Protein AF-A0A2K5F2E8-F1 (afdb_monomer)

Radius of gyration: 39.04 Å; Cα contacts (8 Å, |Δi|>4): 33; chains: 1; bounding box: 73×55×106 Å

Structure (mmCIF, N/CA/C/O backbone):
data_AF-A0A2K5F2E8-F1
#
_entry.id   AF-A0A2K5F2E8-F1
#
loop_
_atom_site.group_PDB
_atom_site.id
_atom_site.type_symbol
_atom_site.label_atom_id
_atom_site.label_alt_id
_atom_site.label_comp_id
_atom_site.label_asym_id
_atom_site.label_entity_id
_atom_site.label_seq_id
_atom_site.pdbx_PDB_ins_code
_atom_site.Cartn_x
_atom_site.Cartn_y
_atom_site.Cartn_z
_atom_site.occupancy
_atom_site.B_iso_or_equiv
_atom_site.auth_seq_id
_atom_site.auth_comp_id
_atom_site.auth_asym_id
_atom_site.auth_atom_id
_atom_site.pdbx_PDB_model_num
ATOM 1 N N . ASP A 1 1 ? 4.434 -3.536 -37.941 1.00 43.66 1 ASP A N 1
ATOM 2 C CA . ASP A 1 1 ? 5.582 -2.620 -37.789 1.00 43.66 1 ASP A CA 1
ATOM 3 C C . ASP A 1 1 ? 5.854 -2.236 -36.347 1.00 43.66 1 ASP A C 1
ATOM 5 O O . ASP A 1 1 ? 5.192 -1.373 -35.786 1.00 43.66 1 ASP A O 1
ATOM 9 N N . SER A 1 2 ? 6.853 -2.864 -35.734 1.00 52.56 2 SER A N 1
ATOM 10 C CA . SER A 1 2 ? 7.550 -2.292 -34.581 1.00 52.56 2 SER A CA 1
ATOM 11 C C . SER A 1 2 ? 8.874 -1.714 -35.070 1.00 52.56 2 SER A C 1
ATOM 13 O O . SER A 1 2 ? 9.937 -2.270 -34.809 1.00 52.56 2 SER A O 1
ATOM 15 N N . TRP A 1 3 ? 8.825 -0.624 -35.827 1.00 54.97 3 TRP A N 1
ATOM 16 C CA . TRP A 1 3 ? 10.032 0.117 -36.181 1.00 54.97 3 TRP A CA 1
ATOM 17 C C . TRP A 1 3 ? 10.105 1.330 -35.257 1.00 54.97 3 TRP A C 1
ATOM 19 O O . TRP A 1 3 ? 9.104 2.016 -35.091 1.00 54.97 3 TRP A O 1
ATOM 29 N N . THR A 1 4 ? 11.273 1.595 -34.669 1.00 67.75 4 THR A N 1
ATOM 30 C CA . THR A 1 4 ? 11.651 2.769 -33.841 1.00 67.75 4 THR A CA 1
ATOM 31 C C . THR A 1 4 ? 11.761 2.577 -32.321 1.00 67.75 4 THR A C 1
ATOM 33 O O . THR A 1 4 ? 11.796 3.558 -31.584 1.00 67.75 4 THR A O 1
ATOM 36 N N . ARG A 1 5 ? 11.963 1.352 -31.814 1.00 70.19 5 ARG A N 1
ATOM 37 C CA . ARG A 1 5 ? 12.589 1.177 -30.482 1.00 70.19 5 ARG A CA 1
ATOM 38 C C . ARG A 1 5 ? 14.111 1.095 -30.623 1.00 70.19 5 ARG A C 1
ATOM 40 O O . ARG A 1 5 ? 14.603 0.425 -31.524 1.00 70.19 5 ARG A O 1
ATOM 47 N N . ARG A 1 6 ? 14.849 1.796 -29.757 1.00 82.88 6 ARG A N 1
ATOM 48 C CA . ARG A 1 6 ? 16.317 1.937 -29.808 1.00 82.88 6 ARG A CA 1
ATOM 49 C C . ARG A 1 6 ? 16.956 1.178 -28.640 1.00 82.88 6 ARG A C 1
ATOM 51 O O . ARG A 1 6 ? 16.460 1.276 -27.518 1.00 82.88 6 ARG A O 1
ATOM 58 N N . CYS A 1 7 ? 18.027 0.428 -28.890 1.00 87.56 7 CYS A N 1
ATOM 59 C CA . CYS A 1 7 ? 18.675 -0.427 -27.889 1.00 87.56 7 CYS A CA 1
ATOM 60 C C . CYS A 1 7 ? 20.078 0.084 -27.545 1.00 87.56 7 CYS A C 1
ATOM 62 O O . CYS A 1 7 ? 20.846 0.422 -28.440 1.00 87.56 7 CYS A O 1
ATOM 64 N N . TYR A 1 8 ? 20.418 0.091 -26.256 1.00 89.12 8 TYR A N 1
ATOM 65 C CA . TYR A 1 8 ? 21.715 0.529 -25.742 1.00 89.12 8 TYR A CA 1
ATOM 66 C C . TYR A 1 8 ? 22.318 -0.547 -24.836 1.00 89.12 8 TYR A C 1
ATOM 68 O O . TYR A 1 8 ? 21.730 -0.888 -23.809 1.00 89.12 8 TYR A O 1
ATOM 76 N N . ALA A 1 9 ? 23.486 -1.074 -25.204 1.00 91.25 9 ALA A N 1
ATOM 77 C CA . ALA A 1 9 ? 24.233 -2.044 -24.409 1.00 91.25 9 ALA A CA 1
ATOM 78 C C . ALA A 1 9 ? 25.371 -1.349 -23.651 1.00 91.25 9 ALA A C 1
ATOM 80 O O . ALA A 1 9 ? 26.190 -0.649 -24.245 1.00 91.25 9 ALA A O 1
ATOM 81 N N . ARG A 1 10 ? 25.414 -1.531 -22.329 1.00 90.12 10 ARG A N 1
ATOM 82 C CA . ARG A 1 10 ? 26.456 -0.986 -21.450 1.00 90.12 10 ARG A CA 1
ATOM 83 C C . ARG A 1 10 ? 27.624 -1.966 -21.340 1.00 90.12 10 ARG A C 1
ATOM 85 O O . ARG A 1 10 ? 27.430 -3.171 -21.458 1.00 90.12 10 ARG A O 1
ATOM 92 N N . THR A 1 11 ? 28.824 -1.456 -21.073 1.00 91.06 11 THR A N 1
ATOM 93 C CA . THR A 1 11 ? 30.081 -2.232 -20.978 1.00 91.06 11 THR A CA 1
ATOM 94 C C . THR A 1 11 ? 30.029 -3.358 -19.953 1.00 91.06 11 THR A C 1
ATOM 96 O O . THR A 1 11 ? 30.613 -4.413 -20.148 1.00 91.06 11 THR A O 1
ATOM 99 N N . GLU A 1 12 ? 29.259 -3.165 -18.891 1.00 90.50 12 GLU A N 1
ATOM 100 C CA . GLU A 1 12 ? 28.966 -4.182 -17.878 1.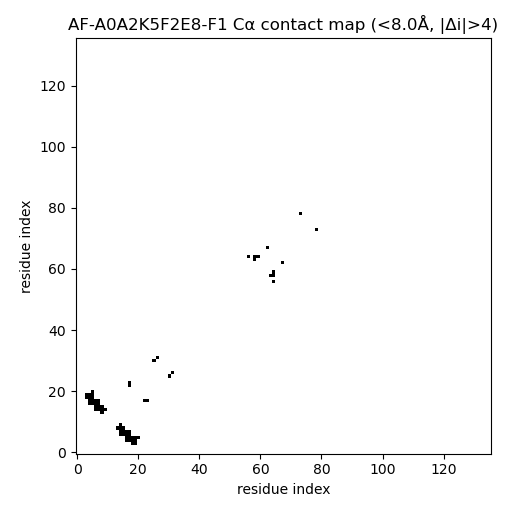00 90.50 12 GLU A CA 1
ATOM 101 C C . GLU A 1 12 ? 27.880 -5.198 -18.302 1.00 90.50 12 GLU A C 1
ATOM 103 O O . GLU A 1 12 ? 27.289 -5.873 -17.464 1.00 90.50 12 GLU A O 1
ATOM 108 N N . GLY A 1 13 ? 27.590 -5.301 -19.603 1.00 85.06 13 GLY A N 1
ATOM 109 C CA . GLY A 1 13 ? 26.749 -6.334 -20.219 1.00 85.06 13 GLY A CA 1
ATOM 110 C C . GLY A 1 13 ? 25.235 -6.101 -20.145 1.00 85.06 13 GLY A C 1
ATOM 111 O O . GLY A 1 13 ? 24.464 -6.883 -20.695 1.00 85.06 13 GLY A O 1
ATOM 112 N N . LYS A 1 14 ? 24.768 -5.032 -19.488 1.00 92.81 14 LYS A N 1
ATOM 113 C CA . LYS A 1 14 ? 23.330 -4.724 -19.353 1.00 92.81 14 LYS A CA 1
ATOM 114 C C . LYS A 1 14 ? 22.798 -3.986 -20.581 1.00 92.81 14 LYS A C 1
ATOM 116 O O . LYS A 1 14 ? 23.379 -2.981 -20.987 1.00 92.81 14 LYS A O 1
ATOM 121 N N . VAL A 1 15 ? 21.657 -4.426 -21.116 1.00 88.88 15 VAL A N 1
ATOM 122 C CA . VAL A 1 15 ? 21.016 -3.821 -22.298 1.00 88.88 15 VAL A CA 1
ATOM 123 C C . VAL A 1 15 ? 19.706 -3.131 -21.919 1.00 88.88 15 VAL A C 1
ATOM 125 O O . VAL A 1 15 ? 18.849 -3.714 -21.258 1.00 88.88 15 VAL A O 1
ATOM 128 N N . PHE A 1 16 ? 19.542 -1.888 -22.364 1.00 90.31 16 PHE A N 1
ATOM 129 C CA . PHE A 1 16 ? 18.373 -1.046 -22.131 1.00 90.31 16 PHE A CA 1
ATOM 130 C C . PHE A 1 16 ? 17.646 -0.767 -23.445 1.00 90.31 16 PHE A C 1
ATOM 132 O O . PHE A 1 16 ? 18.270 -0.630 -24.497 1.00 90.31 16 PHE A O 1
ATOM 139 N N . GLN A 1 17 ? 16.321 -0.667 -23.378 1.00 91.38 17 GLN A N 1
ATOM 140 C CA . GLN A 1 17 ? 15.466 -0.394 -24.530 1.00 91.38 17 GLN A CA 1
ATOM 141 C C . GLN A 1 17 ? 14.715 0.912 -24.305 1.00 91.38 17 GLN A C 1
ATOM 143 O O . GLN A 1 17 ? 14.033 1.084 -23.292 1.00 91.38 17 GLN A O 1
ATOM 148 N N . PHE A 1 18 ? 14.828 1.824 -25.263 1.00 91.06 18 PHE A N 1
ATOM 149 C CA . PHE A 1 18 ? 14.213 3.141 -25.210 1.00 91.06 18 PHE A CA 1
ATOM 150 C C . PHE A 1 18 ? 13.153 3.292 -26.292 1.00 91.06 18 PHE A C 1
ATOM 152 O O . PHE A 1 18 ? 13.321 2.859 -27.434 1.00 91.06 18 PHE A O 1
ATOM 159 N N . LEU A 1 19 ? 12.049 3.938 -25.913 1.00 90.44 19 LEU A N 1
ATOM 160 C CA . LEU A 1 19 ? 10.943 4.217 -26.823 1.00 90.44 19 LEU A CA 1
ATOM 161 C C . LEU A 1 19 ? 11.268 5.373 -27.781 1.00 90.44 19 LEU A C 1
ATOM 163 O O . LEU A 1 19 ? 10.827 5.365 -28.918 1.00 90.44 19 LEU A O 1
ATOM 167 N N . ASN A 1 20 ? 12.010 6.385 -27.322 1.00 88.69 20 ASN A N 1
ATOM 168 C CA . ASN A 1 20 ? 12.355 7.569 -28.109 1.00 88.69 20 ASN A CA 1
ATOM 169 C C . ASN A 1 20 ? 13.723 8.147 -27.690 1.00 88.69 20 ASN A C 1
ATOM 171 O O . ASN A 1 20 ? 14.266 7.797 -26.640 1.00 88.69 20 ASN A O 1
ATOM 175 N N . ALA A 1 21 ? 14.257 9.078 -28.492 1.00 89.06 21 ALA A N 1
ATOM 176 C CA . ALA A 1 21 ? 15.553 9.722 -28.238 1.00 89.06 21 ALA A CA 1
ATOM 177 C C . ALA A 1 21 ? 15.592 10.529 -26.926 1.00 89.06 21 ALA A C 1
ATOM 179 O O . ALA A 1 21 ? 16.634 10.647 -26.285 1.00 89.06 21 ALA A O 1
ATOM 180 N N . LYS A 1 22 ? 14.446 11.074 -26.498 1.00 90.69 22 LYS A N 1
ATOM 181 C CA . LYS A 1 22 ? 14.337 11.861 -25.263 1.00 90.69 22 LYS A CA 1
ATOM 182 C C . LYS A 1 22 ? 14.568 10.996 -24.021 1.00 90.69 22 LYS A C 1
ATOM 184 O O . LYS A 1 22 ? 15.253 11.431 -23.097 1.00 90.69 22 LYS A O 1
ATOM 189 N N . CYS A 1 23 ? 14.026 9.779 -24.001 1.00 90.38 23 CYS A N 1
ATOM 190 C CA . CYS A 1 23 ? 14.244 8.813 -22.925 1.00 90.38 23 CYS A CA 1
ATOM 191 C C . CYS A 1 23 ? 15.708 8.359 -22.858 1.00 90.38 23 CYS A C 1
ATOM 193 O O . CYS A 1 23 ? 16.261 8.272 -21.764 1.00 90.38 23 CYS A O 1
ATOM 195 N N . GLU A 1 24 ? 16.336 8.125 -24.011 1.00 90.38 24 GLU A N 1
ATOM 196 C CA . GLU A 1 24 ? 17.750 7.745 -24.092 1.00 90.38 24 GLU A CA 1
ATOM 197 C C . GLU A 1 24 ? 18.669 8.864 -23.579 1.00 90.38 24 GLU A C 1
ATOM 199 O O . GLU A 1 24 ? 19.508 8.633 -22.711 1.00 90.38 24 GLU A O 1
ATOM 204 N N . SER A 1 25 ? 18.455 10.103 -24.032 1.00 91.62 25 SER A N 1
ATOM 205 C CA . SER A 1 25 ? 19.225 11.263 -23.569 1.00 91.62 25 SER A CA 1
ATOM 206 C C . SER A 1 25 ? 19.101 11.469 -22.054 1.00 91.62 25 SER A C 1
ATOM 208 O O . SER A 1 25 ? 20.109 11.626 -21.365 1.00 91.62 25 SER A O 1
ATOM 210 N N . ALA A 1 26 ? 17.887 11.382 -21.497 1.00 93.06 26 ALA A N 1
ATOM 211 C CA . ALA A 1 26 ? 17.682 11.510 -20.054 1.00 93.06 26 ALA A CA 1
ATOM 212 C C . ALA A 1 26 ? 18.400 10.410 -19.245 1.00 93.06 26 ALA A C 1
ATOM 214 O O . ALA A 1 26 ? 18.912 10.692 -18.157 1.00 93.06 26 ALA A O 1
ATOM 215 N N . PHE A 1 27 ? 18.458 9.183 -19.777 1.00 92.50 27 PHE A N 1
ATOM 216 C CA . PHE A 1 27 ? 19.171 8.061 -19.166 1.00 92.50 27 PHE A CA 1
ATOM 217 C C . PHE A 1 27 ? 20.692 8.255 -19.190 1.00 92.50 27 PHE A C 1
ATOM 219 O O . PHE A 1 27 ? 21.346 8.054 -18.167 1.00 92.50 27 PHE A O 1
ATOM 226 N N . LEU A 1 28 ? 21.259 8.703 -20.315 1.00 92.00 28 LEU A N 1
ATOM 227 C CA . LEU A 1 28 ? 22.700 8.963 -20.441 1.00 92.00 28 LEU A CA 1
ATOM 228 C C . LEU A 1 28 ? 23.156 10.140 -19.567 1.00 92.00 28 LEU A C 1
ATOM 230 O O . LEU A 1 28 ? 24.229 10.083 -18.967 1.00 92.00 28 LEU A O 1
ATOM 234 N N . SER A 1 29 ? 22.306 11.157 -19.392 1.00 94.44 29 SER A N 1
ATOM 235 C CA . SER A 1 29 ? 22.509 12.223 -18.400 1.00 94.44 29 SER A CA 1
ATOM 236 C C . SER A 1 29 ? 22.258 11.776 -16.950 1.00 94.44 29 SER A C 1
ATOM 238 O O . SER A 1 29 ? 22.298 12.608 -16.045 1.00 94.44 29 SER A O 1
ATOM 240 N N . LYS A 1 30 ? 21.991 10.482 -16.712 1.00 90.94 30 LYS A N 1
ATOM 241 C CA . LYS A 1 30 ? 21.824 9.845 -15.393 1.00 90.94 30 LYS A CA 1
ATOM 242 C C . LYS A 1 30 ? 20.698 10.447 -14.541 1.00 90.94 30 LYS A C 1
ATOM 244 O O . LYS A 1 30 ? 20.747 10.395 -13.312 1.00 90.94 30 LYS A O 1
ATOM 249 N N . ARG A 1 31 ? 19.649 10.998 -15.166 1.00 93.00 31 ARG A N 1
ATOM 250 C CA . ARG A 1 31 ? 18.462 11.472 -14.433 1.00 93.00 31 ARG A CA 1
ATOM 251 C C . ARG A 1 31 ? 17.616 10.292 -13.946 1.00 93.00 31 ARG A C 1
ATOM 253 O O . ARG A 1 31 ? 17.430 9.312 -14.661 1.00 93.00 31 ARG A O 1
ATOM 260 N N . ASN A 1 32 ? 17.066 10.400 -12.736 1.00 87.38 32 ASN A N 1
ATOM 261 C CA . ASN A 1 32 ? 16.317 9.319 -12.090 1.00 87.38 32 ASN A CA 1
ATOM 262 C C . ASN A 1 32 ? 14.820 9.330 -12.483 1.00 87.38 32 ASN A C 1
ATOM 264 O O . ASN A 1 32 ? 14.137 10.317 -12.199 1.00 87.38 32 ASN A O 1
ATOM 268 N N . PRO A 1 33 ? 14.265 8.250 -13.070 1.00 84.31 33 PRO A N 1
ATOM 269 C CA . PRO A 1 33 ? 12.869 8.193 -13.521 1.00 84.31 33 PRO A CA 1
ATOM 270 C C . PRO A 1 33 ? 11.852 7.889 -12.397 1.00 84.31 33 PRO A C 1
ATOM 27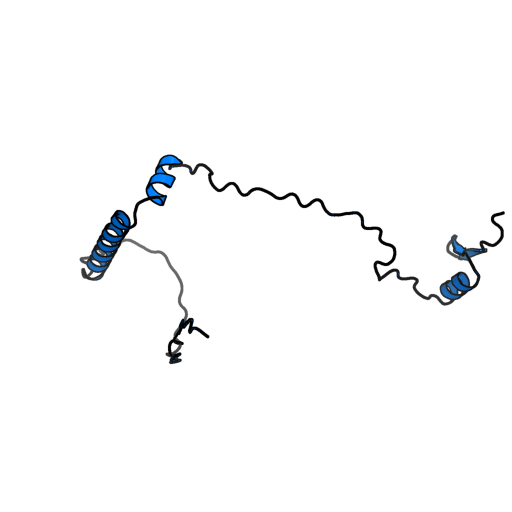2 O O . PRO A 1 33 ? 10.881 7.163 -12.604 1.00 84.31 33 PRO A O 1
ATOM 275 N N . GLN A 1 34 ? 12.057 8.391 -11.179 1.00 78.56 34 GLN A N 1
ATOM 276 C CA . GLN A 1 34 ? 11.286 7.964 -10.007 1.00 78.56 34 GLN A CA 1
ATOM 277 C C . GLN A 1 34 ? 9.766 8.197 -10.133 1.00 78.56 34 GLN A C 1
ATOM 279 O O . GLN A 1 34 ? 9.274 9.325 -10.184 1.00 78.56 34 GLN A O 1
ATOM 284 N N . ARG A 1 35 ? 9.002 7.101 -10.043 1.00 73.62 35 ARG A N 1
ATOM 285 C CA . ARG A 1 35 ? 7.536 7.085 -9.905 1.00 73.62 35 ARG A CA 1
ATOM 286 C C . ARG A 1 35 ? 7.131 7.298 -8.440 1.00 73.62 35 ARG A C 1
ATOM 288 O O . ARG A 1 35 ? 6.569 6.409 -7.813 1.00 73.62 35 ARG A O 1
ATOM 295 N N . LYS A 1 36 ? 7.467 8.456 -7.861 1.00 76.81 36 LYS A N 1
ATOM 296 C CA . LYS A 1 36 ? 7.164 8.742 -6.440 1.00 76.81 36 LYS A CA 1
ATOM 297 C C . LYS A 1 36 ? 5.680 8.941 -6.158 1.00 76.81 36 LYS A C 1
ATOM 299 O O . LYS A 1 36 ? 5.212 8.703 -5.050 1.00 76.81 36 LYS A O 1
ATOM 304 N N . HIS A 1 37 ? 4.944 9.412 -7.152 1.00 77.62 37 HIS A N 1
ATOM 305 C CA . HIS A 1 37 ? 3.555 9.804 -6.989 1.00 77.62 37 HIS A CA 1
ATOM 306 C C . HIS A 1 37 ? 2.664 8.736 -7.617 1.00 77.62 37 HIS A C 1
ATOM 308 O O . HIS A 1 37 ? 2.919 8.303 -8.741 1.00 77.62 37 HIS A O 1
ATOM 314 N N . LYS A 1 38 ? 1.635 8.315 -6.874 1.00 73.19 38 LYS A N 1
ATOM 315 C CA . LYS A 1 38 ? 0.706 7.203 -7.156 1.00 73.19 38 LYS A CA 1
ATOM 316 C C . LYS A 1 38 ? -0.243 7.494 -8.334 1.00 73.19 38 LYS A C 1
ATOM 318 O O . LYS A 1 38 ? -1.450 7.324 -8.236 1.00 73.19 38 LYS A O 1
ATOM 323 N N . LYS A 1 39 ? 0.296 7.985 -9.450 1.00 77.38 39 LYS A N 1
ATOM 324 C CA . LYS A 1 39 ? -0.444 8.271 -10.681 1.00 77.38 39 LYS A CA 1
ATOM 325 C C . LYS A 1 39 ? -0.536 6.997 -11.527 1.00 77.38 39 LYS A C 1
ATOM 327 O O . LYS A 1 39 ? 0.473 6.321 -11.734 1.00 77.38 39 LYS A O 1
ATOM 332 N N . GLY A 1 40 ? -1.742 6.678 -11.998 1.00 71.06 40 GLY A N 1
ATOM 333 C CA . GLY A 1 40 ? -2.028 5.463 -12.774 1.00 71.06 40 GLY A CA 1
ATOM 334 C C . GLY A 1 40 ? -2.199 4.192 -11.937 1.00 71.06 40 GLY A C 1
ATOM 335 O O . GLY A 1 40 ? -2.130 3.096 -12.479 1.00 71.06 40 GLY A O 1
ATOM 336 N N . GLN A 1 41 ? -2.388 4.318 -10.624 1.00 70.31 41 GLN A N 1
ATOM 337 C CA . GLN A 1 41 ? -2.849 3.208 -9.799 1.00 70.31 41 GLN A CA 1
ATOM 338 C C . GLN A 1 41 ? -4.359 3.042 -10.016 1.00 70.31 41 GLN A C 1
ATOM 340 O O . GLN A 1 41 ? -5.139 3.848 -9.514 1.00 70.31 41 GLN A O 1
ATOM 345 N N . SER A 1 42 ? -4.782 1.992 -10.721 1.00 63.72 42 SER A N 1
ATOM 346 C CA . SER A 1 42 ? -6.060 1.350 -10.408 1.00 63.72 42 SER A CA 1
ATOM 347 C C . SER A 1 42 ? -5.808 0.462 -9.192 1.00 63.72 42 SER A C 1
ATOM 349 O O . SER A 1 42 ? -5.715 -0.760 -9.298 1.00 63.72 42 SER A O 1
ATOM 351 N N . GLU A 1 43 ? -5.588 1.083 -8.034 1.00 65.50 43 GLU A N 1
ATOM 352 C CA . GLU A 1 43 ? -5.524 0.357 -6.768 1.00 65.50 43 GLU A CA 1
ATOM 353 C C . GLU A 1 43 ? -6.962 -0.032 -6.408 1.00 65.50 43 GLU A C 1
ATOM 355 O O . GLU A 1 43 ? -7.552 0.459 -5.450 1.00 65.50 43 GLU A O 1
ATOM 360 N N . GLU A 1 44 ? -7.558 -0.932 -7.191 1.00 63.28 44 GLU A N 1
ATOM 361 C CA . GLU A 1 44 ? -8.736 -1.673 -6.761 1.00 63.28 44 GLU A CA 1
ATOM 362 C C . GLU A 1 44 ? -8.278 -2.792 -5.822 1.00 63.28 44 GLU A C 1
ATOM 364 O O . GLU A 1 44 ? -8.497 -3.980 -6.014 1.00 63.28 44 GLU A O 1
ATOM 369 N N . VAL A 1 45 ? -7.575 -2.393 -4.768 1.00 65.31 45 VAL A N 1
ATOM 370 C CA . VAL A 1 45 ? -7.429 -3.210 -3.576 1.00 65.31 45 VAL A CA 1
ATOM 371 C C . VAL A 1 45 ? -8.074 -2.412 -2.468 1.00 65.31 45 VAL A C 1
ATOM 373 O O . VAL A 1 45 ? -7.431 -1.880 -1.562 1.00 65.31 45 VAL A O 1
ATOM 376 N N . GLN A 1 46 ? -9.403 -2.344 -2.532 1.00 68.25 46 GLN A N 1
ATOM 377 C CA . GLN A 1 46 ? -10.162 -2.176 -1.310 1.00 68.25 46 GLN A CA 1
ATOM 378 C C . GLN A 1 46 ? -9.795 -3.364 -0.423 1.00 68.25 46 GLN A C 1
ATOM 380 O O . GLN A 1 46 ? -10.256 -4.487 -0.632 1.00 68.25 46 GLN A O 1
ATOM 385 N N . LYS A 1 47 ? -8.916 -3.136 0.560 1.00 73.19 47 LYS A N 1
ATOM 386 C CA . LYS A 1 47 ? -8.721 -4.102 1.638 1.00 73.19 47 LYS A CA 1
ATOM 387 C C . LYS A 1 47 ? -10.098 -4.369 2.221 1.00 73.19 47 LYS A 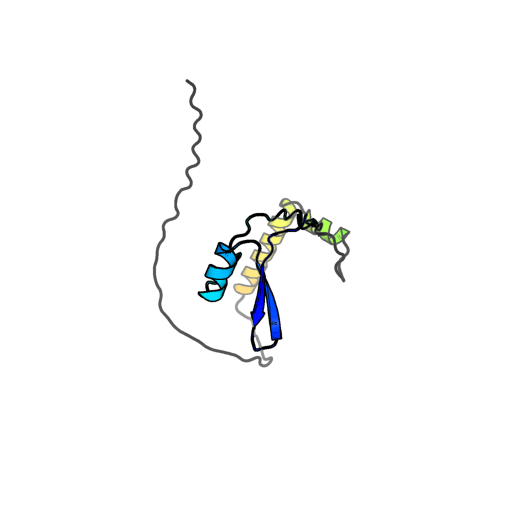C 1
ATOM 389 O O . LYS A 1 47 ? -10.690 -3.477 2.834 1.00 73.19 47 LYS A O 1
ATOM 394 N N . LYS A 1 48 ? -10.604 -5.586 2.005 1.00 75.69 48 LYS A N 1
ATOM 395 C CA . LYS A 1 48 ? -11.864 -6.033 2.586 1.00 75.69 48 LYS A CA 1
ATOM 396 C C . LYS A 1 48 ? -11.738 -5.869 4.093 1.00 75.69 48 LYS A C 1
ATOM 398 O O . LYS A 1 48 ? -10.973 -6.571 4.750 1.00 75.69 48 LYS A O 1
ATOM 403 N N . ARG A 1 49 ? -12.437 -4.874 4.636 1.00 79.00 49 ARG A N 1
ATOM 404 C CA . ARG A 1 49 ? -12.515 -4.673 6.077 1.00 79.00 49 ARG A CA 1
ATOM 405 C C . ARG A 1 49 ? -13.375 -5.793 6.632 1.00 79.00 49 ARG A C 1
ATOM 407 O O . ARG A 1 49 ? -14.598 -5.737 6.535 1.00 79.00 49 ARG A O 1
ATOM 414 N N . THR A 1 50 ? -12.752 -6.795 7.233 1.00 76.88 50 THR A N 1
ATOM 415 C CA . THR A 1 50 ? -13.488 -7.726 8.082 1.00 76.88 50 THR A CA 1
ATOM 416 C C . THR A 1 50 ? -13.969 -6.948 9.302 1.00 76.88 50 THR A C 1
ATOM 418 O O . THR A 1 50 ? -13.169 -6.529 10.138 1.00 76.88 50 THR A O 1
ATOM 421 N N . ARG A 1 51 ? -15.278 -6.707 9.403 1.00 80.38 51 ARG A N 1
ATOM 422 C CA . ARG A 1 51 ? -15.880 -6.192 10.636 1.00 80.38 51 ARG A CA 1
ATOM 423 C C . ARG A 1 51 ? -15.975 -7.361 11.613 1.00 80.38 51 ARG A C 1
ATOM 425 O O . ARG A 1 51 ? -16.852 -8.207 11.481 1.00 80.38 51 ARG A O 1
ATOM 432 N N . GLY A 1 52 ? -15.041 -7.442 12.556 1.00 80.62 52 GLY A N 1
ATOM 433 C CA . GLY A 1 52 ? -15.131 -8.400 13.655 1.00 80.62 52 GLY A CA 1
ATOM 434 C C . GLY A 1 52 ? -16.237 -7.989 14.627 1.00 80.62 52 GLY A C 1
ATOM 435 O O . GLY A 1 52 ? -16.241 -6.857 15.107 1.00 80.62 52 GLY A O 1
ATOM 436 N N . ALA A 1 53 ? -17.173 -8.889 14.925 1.00 82.06 53 ALA A N 1
ATOM 437 C CA . ALA A 1 53 ? -18.148 -8.679 15.992 1.00 82.06 53 ALA A CA 1
ATOM 438 C C . ALA A 1 53 ? -17.490 -8.945 17.355 1.00 82.06 53 ALA A C 1
ATOM 440 O O . ALA A 1 53 ? -16.928 -10.019 17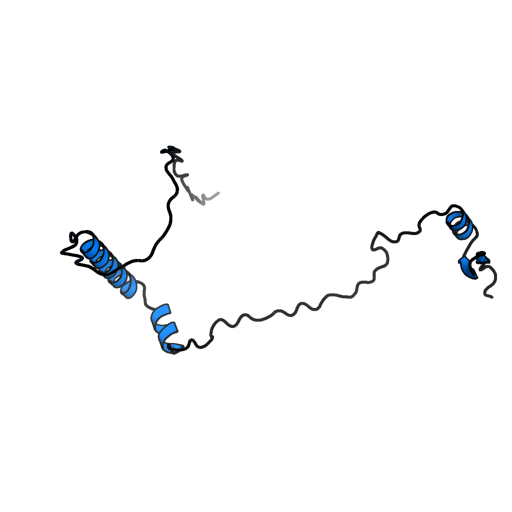.580 1.00 82.06 53 ALA A O 1
ATOM 441 N N . VAL A 1 54 ? -17.575 -7.983 18.276 1.00 81.31 54 VAL A N 1
ATOM 442 C CA . VAL A 1 54 ? -17.077 -8.159 19.645 1.00 81.31 54 VAL A CA 1
ATOM 443 C C . VAL A 1 54 ? -18.129 -8.913 20.458 1.00 81.31 54 VAL A C 1
ATOM 445 O O . VAL A 1 54 ? -19.236 -8.422 20.671 1.00 81.31 54 VAL A O 1
ATOM 448 N N . LYS A 1 55 ? -17.796 -10.128 20.905 1.00 81.50 55 LYS A N 1
ATOM 449 C CA . LYS A 1 55 ? -18.666 -10.947 21.762 1.00 81.50 55 LYS A CA 1
ATOM 450 C C . LYS A 1 55 ? -18.377 -10.632 23.230 1.00 81.50 55 LYS A C 1
ATOM 452 O O . LYS A 1 55 ? -17.337 -11.024 23.754 1.00 81.50 55 LYS A O 1
ATOM 457 N N . PHE A 1 56 ? -19.303 -9.942 23.892 1.00 76.12 56 PHE A N 1
ATOM 458 C CA . PHE A 1 56 ? -19.159 -9.526 25.297 1.00 76.12 56 PHE A CA 1
ATOM 459 C C . PHE A 1 56 ? -19.594 -10.595 26.313 1.00 76.12 56 PHE A C 1
ATOM 461 O O . PHE A 1 56 ? -19.218 -10.528 27.479 1.00 76.12 56 PHE A O 1
ATOM 468 N N . GLN A 1 57 ? -20.369 -11.594 25.888 1.00 75.25 57 GLN A N 1
ATOM 469 C CA . GLN A 1 57 ? -20.868 -12.671 26.749 1.00 75.25 57 GLN A CA 1
ATOM 470 C C . GLN A 1 57 ? -19.955 -13.893 26.628 1.00 75.25 57 GLN A C 1
ATOM 472 O O . GLN A 1 57 ? -20.227 -14.828 25.880 1.00 75.25 57 GLN A O 1
ATOM 477 N N . ARG A 1 58 ? -18.824 -13.856 27.336 1.00 78.38 58 ARG A N 1
ATOM 478 C CA . ARG A 1 58 ? -17.939 -15.016 27.521 1.00 78.38 58 ARG A CA 1
ATOM 479 C C . ARG A 1 58 ? -18.180 -15.582 28.919 1.00 78.38 58 ARG A C 1
ATOM 481 O O . ARG A 1 58 ? -18.375 -14.814 29.858 1.00 78.38 58 ARG A O 1
ATOM 488 N N . ALA A 1 59 ? -18.186 -16.907 29.054 1.00 77.06 59 ALA A N 1
ATOM 489 C CA . ALA A 1 59 ? -18.285 -17.545 30.363 1.00 77.06 59 ALA A CA 1
ATOM 490 C C . ALA A 1 59 ? -17.040 -17.216 31.203 1.00 77.06 59 ALA A C 1
ATOM 492 O O . ALA A 1 59 ? -15.922 -17.228 30.685 1.00 77.06 59 ALA A O 1
ATOM 493 N N . ILE A 1 60 ? -17.245 -16.915 32.485 1.00 80.75 60 ILE A N 1
ATOM 494 C CA . ILE A 1 60 ? -16.172 -16.653 33.448 1.00 80.75 60 ILE A CA 1
ATOM 495 C C . ILE A 1 60 ? -16.097 -17.863 34.378 1.00 80.75 60 ILE A C 1
ATOM 497 O O . ILE A 1 60 ? -17.111 -18.303 34.921 1.00 80.75 60 ILE A O 1
ATOM 501 N N . THR A 1 61 ? -14.905 -18.426 34.560 1.00 81.38 61 THR A N 1
ATOM 502 C CA . THR A 1 61 ? -14.691 -19.534 35.499 1.00 81.38 61 THR A CA 1
ATOM 503 C C . THR A 1 61 ? -15.052 -19.081 36.915 1.00 81.38 61 THR A C 1
ATOM 505 O O . THR A 1 61 ? -14.501 -18.098 37.403 1.00 81.38 61 THR A O 1
ATOM 508 N N . GLY A 1 62 ? -15.994 -19.774 37.563 1.00 79.06 62 GLY A N 1
ATOM 509 C CA . GLY A 1 62 ? -16.464 -19.454 38.919 1.00 79.06 62 GLY A CA 1
ATOM 510 C C . GLY A 1 62 ? -17.745 -18.611 39.004 1.00 79.06 62 GLY A C 1
ATOM 511 O O . GLY A 1 62 ? -18.258 -18.418 40.103 1.00 79.06 62 GLY A O 1
ATOM 512 N N . ALA A 1 63 ? -18.315 -18.144 37.885 1.00 80.56 63 ALA A N 1
ATOM 513 C CA . ALA A 1 63 ? -19.616 -17.469 37.879 1.00 80.56 63 ALA A CA 1
ATOM 514 C C . ALA A 1 63 ? -20.411 -17.764 36.597 1.00 80.56 63 ALA A C 1
ATOM 516 O O . ALA A 1 63 ? -19.939 -17.540 35.484 1.00 80.56 63 ALA A O 1
ATOM 517 N N . SER A 1 64 ? -21.653 -18.234 36.749 1.00 84.56 64 SER A N 1
ATOM 518 C CA . SER A 1 64 ? -22.552 -18.470 35.615 1.00 84.56 64 SER A CA 1
ATOM 519 C C . SER A 1 64 ? -23.028 -17.152 34.980 1.00 84.56 64 SER A C 1
ATOM 521 O O . SER A 1 64 ? -23.133 -16.118 35.647 1.00 84.56 64 SER A O 1
ATOM 523 N N . LEU A 1 65 ? -23.366 -17.189 33.685 1.00 82.62 65 LEU A N 1
ATOM 524 C CA . LEU A 1 65 ? -23.859 -16.021 32.937 1.00 82.62 65 LEU A CA 1
ATOM 525 C C . LEU A 1 65 ? -25.119 -15.407 33.575 1.00 82.62 65 LEU A C 1
ATOM 527 O O . LEU A 1 65 ? -25.244 -14.184 33.648 1.00 82.62 65 LEU A O 1
ATOM 531 N N . ALA A 1 66 ? -26.016 -16.254 34.089 1.00 84.06 66 ALA A N 1
ATOM 532 C CA . ALA A 1 66 ? -27.242 -15.831 34.762 1.00 84.06 66 ALA A CA 1
ATOM 533 C C . ALA A 1 66 ? -26.952 -15.014 36.033 1.00 84.06 66 ALA A C 1
ATOM 535 O O . ALA A 1 66 ? -27.525 -13.940 36.224 1.00 84.06 66 ALA A O 1
ATOM 536 N N . ASN A 1 67 ? -25.996 -15.457 36.857 1.00 85.62 67 ASN A N 1
ATOM 537 C CA . ASN A 1 67 ? -25.623 -14.756 38.088 1.00 85.62 67 ASN A CA 1
ATOM 538 C C . ASN A 1 67 ? -25.005 -13.377 37.796 1.00 85.62 67 ASN A C 1
ATOM 540 O O . ASN A 1 67 ? -25.241 -12.419 38.535 1.00 85.62 67 ASN A O 1
ATOM 544 N N . ILE A 1 68 ? -24.242 -13.257 36.704 1.00 85.00 68 ILE A N 1
ATOM 545 C CA . ILE A 1 68 ? -23.643 -11.988 36.263 1.00 85.00 68 ILE A CA 1
ATOM 546 C C . ILE A 1 68 ? -24.729 -11.007 35.798 1.00 85.00 68 ILE A C 1
ATOM 548 O O . ILE A 1 68 ? -24.713 -9.841 36.197 1.00 85.00 68 ILE A O 1
ATOM 552 N N . MET A 1 69 ? -25.696 -11.465 34.996 1.00 86.38 69 MET A N 1
ATOM 553 C CA . MET A 1 69 ? -26.805 -10.621 34.533 1.00 86.38 69 MET A CA 1
ATOM 554 C C . MET A 1 69 ? -27.702 -10.165 35.687 1.00 86.38 69 MET A C 1
ATOM 556 O O . MET A 1 69 ? -28.070 -8.993 35.739 1.00 86.38 69 MET A O 1
ATOM 560 N N . ALA A 1 70 ? -27.992 -11.048 36.645 1.00 87.06 70 ALA A N 1
ATOM 561 C CA . ALA A 1 70 ? -28.797 -10.713 37.815 1.00 87.06 70 ALA A CA 1
ATOM 562 C C . ALA A 1 70 ? -28.157 -9.593 38.651 1.00 87.06 70 ALA A C 1
ATOM 564 O O . ALA A 1 70 ? -28.823 -8.612 38.967 1.00 87.06 70 ALA A O 1
ATOM 565 N N . LYS A 1 71 ? -26.849 -9.679 38.941 1.00 86.69 71 LYS A N 1
ATOM 566 C CA . LYS A 1 71 ? -26.112 -8.626 39.668 1.00 86.69 71 LYS A CA 1
ATOM 567 C C . LYS A 1 71 ? -26.027 -7.317 38.866 1.00 86.69 71 LYS A C 1
ATOM 569 O O . LYS A 1 71 ? -26.234 -6.227 39.409 1.00 86.69 71 LYS A O 1
ATOM 574 N N . ARG A 1 72 ? -25.787 -7.407 37.551 1.00 87.38 72 ARG A N 1
ATOM 575 C CA . ARG A 1 72 ? -25.714 -6.240 36.652 1.00 87.38 72 ARG A CA 1
ATOM 576 C C . ARG A 1 72 ? -27.054 -5.522 36.482 1.00 87.38 72 ARG A C 1
ATOM 578 O O . ARG A 1 72 ? -27.054 -4.314 36.260 1.00 87.38 72 ARG A O 1
ATOM 585 N N . ASN A 1 73 ? -28.176 -6.214 36.630 1.00 88.31 73 ASN A N 1
ATOM 586 C CA . ASN A 1 73 ? -29.508 -5.638 36.433 1.00 88.31 73 ASN A CA 1
ATOM 587 C C . ASN A 1 73 ? -30.245 -5.333 37.749 1.00 88.31 73 ASN A C 1
ATOM 589 O O . ASN A 1 73 ? -31.446 -5.078 37.731 1.00 88.31 73 ASN A O 1
ATOM 593 N N . GLN A 1 74 ? -29.550 -5.325 38.891 1.00 89.75 74 GLN 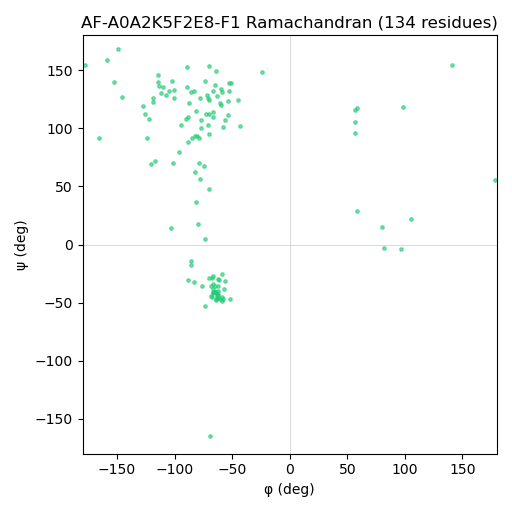A N 1
ATOM 594 C CA . GLN A 1 74 ? -30.146 -4.879 40.152 1.00 89.75 74 GLN A CA 1
ATOM 595 C C . GLN A 1 74 ? -30.619 -3.426 40.048 1.00 89.75 74 GLN A C 1
ATOM 597 O O . GLN A 1 74 ? -29.905 -2.551 39.555 1.00 89.75 74 GLN A O 1
ATOM 602 N N . LYS A 1 75 ? -31.835 -3.165 40.522 1.00 90.75 75 LYS A N 1
ATOM 603 C CA . LYS A 1 75 ? -32.399 -1.815 40.539 1.00 90.75 75 LYS A CA 1
ATOM 604 C C . LYS A 1 75 ? -31.578 -0.905 41.466 1.00 90.75 75 LYS A C 1
ATOM 606 O O . LYS A 1 75 ? -31.042 -1.384 42.469 1.00 90.75 75 LYS A O 1
ATOM 611 N N . PRO A 1 76 ? -31.495 0.406 41.176 1.00 83.75 76 PRO A N 1
ATOM 612 C CA . PRO A 1 76 ? -30.763 1.359 42.015 1.00 83.75 76 PRO A CA 1
ATOM 613 C C . PRO A 1 76 ? -31.282 1.406 43.460 1.00 83.75 76 PRO A C 1
ATOM 615 O O . PRO A 1 76 ? -30.516 1.707 44.367 1.00 83.75 76 PRO A O 1
ATOM 618 N N . GLU A 1 77 ? -32.543 1.045 43.681 1.00 86.44 77 GLU A N 1
ATOM 619 C CA . GLU A 1 77 ? -33.156 0.911 45.008 1.00 86.44 77 GLU A CA 1
ATOM 620 C C . GLU A 1 77 ? -32.486 -0.154 45.881 1.00 86.44 77 GLU A C 1
ATOM 622 O O . GLU A 1 77 ? -32.438 0.000 47.092 1.00 86.44 77 GLU A O 1
ATOM 627 N N . VAL A 1 78 ? -31.935 -1.213 45.282 1.00 87.81 78 VAL A N 1
ATOM 628 C CA . VAL A 1 78 ? -31.209 -2.266 46.010 1.00 87.81 78 VAL A CA 1
ATOM 629 C C . VAL A 1 78 ? -29.725 -1.913 46.147 1.00 87.81 78 VAL A C 1
ATOM 631 O O . VAL A 1 78 ? -29.097 -2.262 47.142 1.00 87.81 78 VAL A O 1
ATOM 634 N N . ARG A 1 79 ? -29.162 -1.181 45.176 1.00 88.69 79 ARG A N 1
ATOM 635 C CA . ARG A 1 79 ? -27.738 -0.804 45.160 1.00 88.69 79 ARG A CA 1
ATOM 636 C C . ARG A 1 79 ? -27.385 0.271 46.173 1.00 88.69 79 ARG A C 1
ATOM 638 O O . ARG A 1 79 ? -26.495 0.061 46.986 1.00 88.69 79 ARG A O 1
ATOM 645 N N . LYS A 1 80 ? -28.106 1.393 46.152 1.00 89.88 80 LYS A N 1
ATOM 646 C CA . LYS A 1 80 ? -27.855 2.541 47.033 1.00 89.88 80 LYS A CA 1
ATOM 647 C C . LYS A 1 80 ? -27.783 2.166 48.521 1.00 89.88 80 LYS A C 1
ATOM 649 O O . LYS A 1 80 ? -26.812 2.554 49.161 1.00 89.88 80 LYS A O 1
ATOM 654 N N . PRO A 1 81 ? -28.712 1.372 49.091 1.00 89.50 81 PRO A N 1
ATOM 655 C CA . PRO A 1 81 ? -28.618 1.002 50.500 1.00 89.50 81 PRO A CA 1
ATOM 656 C C . PRO A 1 81 ? -27.437 0.070 50.794 1.00 89.50 81 PRO A C 1
ATOM 658 O O . PRO A 1 81 ? -26.812 0.213 51.839 1.00 89.50 81 PRO A O 1
ATOM 661 N N . GLN A 1 82 ? -27.09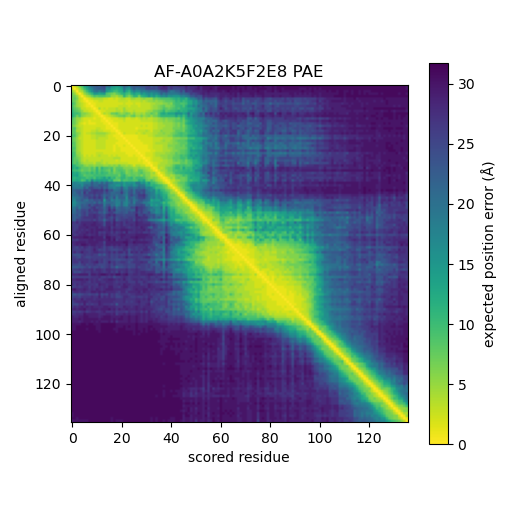1 -0.854 49.891 1.00 87.38 82 GLN A N 1
ATOM 662 C CA . GLN A 1 82 ? -25.914 -1.716 50.059 1.00 87.38 82 GLN A CA 1
ATOM 663 C C . GLN A 1 82 ? -24.611 -0.909 49.988 1.00 87.38 82 GLN A C 1
ATOM 665 O O . GLN A 1 82 ? -23.711 -1.122 50.798 1.00 87.38 82 GLN A O 1
ATOM 670 N N . GLU A 1 83 ? -24.526 0.047 49.060 1.00 89.38 83 GLU A N 1
ATOM 671 C CA . GLU A 1 83 ? -23.405 0.984 48.938 1.00 89.38 83 GLU A CA 1
ATOM 672 C C . GLU A 1 83 ? -23.278 1.856 50.191 1.00 89.38 83 GLU A C 1
ATOM 674 O O . GLU A 1 83 ? -22.195 1.975 50.757 1.00 89.38 83 GLU A O 1
ATOM 679 N N . GLU A 1 84 ? -24.383 2.413 50.686 1.00 88.12 84 GLU A N 1
ATOM 680 C CA . GLU A 1 84 ? -24.387 3.211 51.910 1.00 88.12 84 GLU A CA 1
ATOM 681 C C . GLU A 1 84 ? -24.006 2.394 53.145 1.00 88.12 84 GLU A C 1
ATOM 683 O O . GLU A 1 84 ? -23.247 2.879 53.983 1.00 88.12 84 GLU A O 1
ATOM 688 N N . GLN A 1 85 ? -24.494 1.159 53.269 1.00 88.88 85 GLN A N 1
ATOM 689 C CA . GLN A 1 85 ? -24.110 0.255 54.354 1.00 88.88 85 GLN A CA 1
ATOM 690 C C . GLN A 1 85 ? -22.622 -0.092 54.288 1.00 88.88 85 GLN A C 1
ATOM 692 O O . GLN A 1 85 ? -21.947 -0.038 55.314 1.00 88.88 85 GLN A O 1
ATOM 697 N N . ALA A 1 86 ? -22.090 -0.369 53.096 1.00 90.12 86 ALA A N 1
ATOM 698 C CA . ALA A 1 86 ? -20.667 -0.619 52.903 1.00 90.12 86 ALA A CA 1
ATOM 699 C C . ALA A 1 86 ? -19.823 0.616 53.253 1.00 90.12 86 ALA A C 1
ATOM 701 O O . ALA A 1 86 ? -18.847 0.497 53.985 1.00 90.12 86 ALA A O 1
ATOM 702 N N . ILE A 1 87 ? -20.228 1.814 52.817 1.00 90.25 87 ILE A N 1
ATOM 703 C CA . ILE A 1 87 ? -19.541 3.073 53.145 1.00 90.25 87 ILE A CA 1
ATOM 704 C C . ILE A 1 87 ? -19.574 3.339 54.653 1.00 90.25 87 ILE A C 1
ATOM 706 O O . ILE A 1 87 ? -18.568 3.764 55.220 1.00 90.25 87 ILE A O 1
ATOM 710 N N . ARG A 1 88 ? -20.713 3.109 55.314 1.00 89.81 88 ARG A N 1
ATOM 711 C CA . ARG A 1 88 ? -20.846 3.260 56.771 1.00 89.81 88 ARG A CA 1
ATOM 712 C C . ARG A 1 88 ? -19.955 2.265 57.503 1.00 89.81 88 ARG A C 1
ATOM 714 O O . ARG A 1 88 ? -19.200 2.693 58.368 1.00 89.81 88 ARG A O 1
ATOM 721 N N . ALA A 1 89 ? -19.968 0.996 57.102 1.00 88.38 89 ALA A N 1
ATOM 722 C CA . ALA A 1 89 ? -19.088 -0.023 57.658 1.00 88.38 89 ALA A CA 1
ATOM 723 C C . ALA A 1 89 ? -17.614 0.354 57.456 1.00 88.38 89 ALA A C 1
ATOM 725 O O . ALA A 1 89 ? -16.861 0.375 58.421 1.00 88.38 89 ALA A O 1
ATOM 726 N N . SER A 1 90 ? -17.191 0.744 56.248 1.00 86.06 90 SER A N 1
ATOM 727 C CA . SER A 1 90 ? -15.814 1.182 55.983 1.00 86.06 90 SER A CA 1
ATOM 728 C C . SER A 1 90 ? -15.413 2.370 56.854 1.00 86.06 90 SER A C 1
ATOM 730 O O . SER A 1 90 ? -14.359 2.334 57.483 1.00 86.06 90 SER A O 1
ATOM 732 N N . LYS A 1 91 ? -16.266 3.395 56.962 1.00 88.75 91 LYS A N 1
ATOM 733 C CA . LYS A 1 91 ? -16.026 4.546 57.844 1.00 88.75 91 LYS A CA 1
ATOM 734 C C . LYS A 1 91 ? -15.948 4.129 59.309 1.00 88.75 91 LYS A C 1
ATOM 736 O O . LYS A 1 91 ? -15.088 4.619 60.024 1.00 88.75 91 LYS A O 1
ATOM 741 N N . GLU A 1 92 ? -16.788 3.206 59.759 1.00 81.62 92 GLU A N 1
ATOM 742 C CA . GLU A 1 92 ? -16.741 2.670 61.118 1.00 81.62 92 GLU A CA 1
ATOM 743 C C . GLU A 1 92 ? -15.465 1.852 61.368 1.00 81.62 92 GLU A C 1
ATOM 745 O O . GLU A 1 92 ? -14.861 1.978 62.425 1.00 81.62 92 GLU A O 1
ATOM 750 N N . HIS A 1 93 ? -14.996 1.074 60.391 1.00 74.88 93 HIS A N 1
ATOM 751 C CA . HIS A 1 93 ? -13.713 0.371 60.459 1.00 74.88 93 HIS A CA 1
ATOM 752 C C . HIS A 1 93 ? -12.510 1.322 60.447 1.00 74.88 93 HIS A C 1
ATOM 754 O O . HIS A 1 93 ? -11.498 0.989 61.045 1.00 74.88 93 HIS A O 1
ATOM 760 N N . THR A 1 94 ? -12.623 2.497 59.818 1.00 72.75 94 THR A N 1
ATOM 761 C CA . THR A 1 94 ? -11.547 3.510 59.812 1.00 72.75 94 THR A CA 1
ATOM 762 C C . THR A 1 94 ? -11.569 4.386 61.072 1.00 72.75 94 THR A C 1
ATOM 764 O O . THR A 1 94 ? -10.528 4.830 61.537 1.00 72.75 94 THR A O 1
ATOM 767 N N . ASN A 1 95 ? -12.759 4.641 61.629 1.00 66.81 95 ASN A N 1
ATOM 768 C CA . ASN A 1 95 ? -12.956 5.433 62.849 1.00 66.81 95 ASN A CA 1
ATOM 769 C C . ASN A 1 95 ? -12.820 4.607 64.134 1.00 66.81 95 ASN A C 1
ATOM 771 O O . ASN A 1 95 ? -12.714 5.178 65.218 1.00 66.81 95 ASN A O 1
ATOM 775 N N . LYS A 1 96 ? -12.840 3.274 64.042 1.00 60.22 96 LYS A N 1
ATOM 776 C CA . LYS A 1 96 ? -12.386 2.404 65.124 1.00 60.22 96 LYS A CA 1
ATOM 777 C C . LYS A 1 96 ? -10.864 2.566 65.209 1.00 60.22 96 LYS A C 1
ATOM 779 O O . LYS A 1 96 ? -10.189 2.152 64.273 1.00 60.22 96 LYS A O 1
ATOM 784 N N . PRO A 1 97 ? -10.311 3.160 66.284 1.00 57.94 97 PRO A N 1
ATOM 785 C CA . PRO A 1 97 ? -8.868 3.155 66.474 1.00 57.94 97 PRO A CA 1
ATOM 786 C C . PRO A 1 97 ? -8.415 1.696 66.536 1.00 57.94 97 PRO A C 1
ATOM 788 O O . PRO A 1 97 ? -9.042 0.903 67.247 1.00 57.94 97 PRO A O 1
ATOM 791 N N . ASP A 1 98 ? -7.378 1.353 65.770 1.00 54.91 98 ASP A N 1
ATOM 792 C CA . ASP A 1 98 ? -6.791 0.016 65.702 1.00 54.91 98 ASP A CA 1
ATOM 793 C C . ASP A 1 98 ? -6.657 -0.580 67.108 1.00 54.91 98 ASP A C 1
ATOM 795 O O . ASP A 1 98 ? -5.756 -0.243 67.879 1.00 54.91 98 ASP A O 1
ATOM 799 N N . ARG A 1 99 ? -7.566 -1.489 67.473 1.00 58.94 99 ARG A N 1
ATOM 800 C CA . ARG A 1 99 ? -7.362 -2.336 68.643 1.00 58.94 99 ARG A CA 1
ATOM 801 C C . ARG A 1 99 ? -6.401 -3.437 68.218 1.00 58.94 99 ARG A C 1
ATOM 803 O O . ARG A 1 99 ? -6.827 -4.469 67.719 1.00 58.94 99 ARG A O 1
ATOM 810 N N . ASN A 1 100 ? -5.117 -3.159 68.441 1.00 47.44 100 ASN A N 1
ATOM 811 C CA . ASN A 1 100 ? -3.979 -4.075 68.425 1.00 47.44 100 ASN A CA 1
ATOM 812 C C . ASN A 1 100 ? -3.759 -4.876 67.133 1.00 47.44 100 ASN A C 1
ATOM 814 O O . ASN A 1 100 ? -4.218 -6.007 66.988 1.00 47.44 100 ASN A O 1
ATOM 818 N N . ILE A 1 101 ? -2.877 -4.355 66.278 1.00 44.22 101 ILE A N 1
ATOM 819 C CA . ILE A 1 101 ? -2.031 -5.199 65.430 1.00 44.22 101 ILE A CA 1
ATOM 820 C C . ILE A 1 101 ? -0.838 -5.640 66.281 1.00 44.22 101 ILE A C 1
ATOM 822 O O . ILE A 1 101 ? 0.169 -4.942 66.388 1.00 44.22 101 ILE A O 1
ATOM 826 N N . SER A 1 102 ? -0.952 -6.811 66.902 1.00 44.47 102 SER A N 1
ATOM 827 C CA . SER A 1 102 ? 0.208 -7.571 67.358 1.00 44.47 102 SER A CA 1
ATOM 828 C C . SER A 1 102 ? 0.689 -8.482 66.222 1.00 44.47 102 SER A C 1
ATOM 830 O O . SER A 1 102 ? 0.028 -9.462 65.897 1.00 44.47 102 SER A O 1
ATOM 832 N N . ASN A 1 103 ? 1.857 -8.127 65.676 1.00 38.56 103 ASN A N 1
ATOM 833 C CA . ASN A 1 103 ? 2.896 -8.951 65.039 1.00 38.56 103 ASN A CA 1
ATOM 834 C C . ASN A 1 103 ? 2.535 -9.862 63.845 1.00 38.56 103 ASN A C 1
ATOM 836 O O . ASN A 1 103 ? 1.891 -10.894 63.998 1.00 38.56 103 ASN A O 1
ATOM 840 N N . GLY A 1 104 ? 3.120 -9.556 62.672 1.00 30.02 104 GLY A N 1
ATOM 841 C CA . GLY A 1 104 ? 3.111 -10.457 61.509 1.00 30.02 104 GLY A CA 1
ATOM 842 C C . GLY A 1 104 ? 3.793 -9.964 60.218 1.00 30.02 104 GLY A C 1
ATOM 843 O O . GLY A 1 104 ? 3.156 -9.946 59.180 1.00 30.02 104 GLY A O 1
ATOM 844 N N . ILE A 1 105 ? 5.074 -9.576 60.289 1.00 34.31 105 ILE A N 1
ATOM 845 C CA . ILE A 1 105 ? 6.143 -9.820 59.283 1.00 34.31 105 ILE A CA 1
ATOM 846 C C . ILE A 1 105 ? 5.961 -9.336 57.809 1.00 34.31 105 ILE A C 1
ATOM 848 O O . ILE A 1 105 ? 5.347 -9.984 56.975 1.00 34.31 105 ILE A O 1
ATOM 852 N N . VAL A 1 106 ? 6.703 -8.254 57.505 1.00 36.50 106 VAL A N 1
ATOM 853 C CA . VAL A 1 106 ? 7.612 -7.990 56.351 1.00 36.50 106 VAL A CA 1
ATOM 854 C C . VAL A 1 106 ? 7.094 -8.057 54.897 1.00 36.50 106 VAL A C 1
ATOM 856 O O . VAL A 1 106 ? 6.882 -9.121 54.330 1.00 36.50 106 VAL A O 1
ATOM 859 N N . GLY A 1 107 ? 7.171 -6.902 54.215 1.00 31.95 107 GLY A N 1
ATOM 860 C CA . GLY A 1 107 ? 7.243 -6.784 52.750 1.00 31.95 107 GLY A CA 1
ATOM 861 C C . GLY A 1 107 ? 7.661 -5.377 52.286 1.00 31.95 107 GLY A C 1
ATOM 862 O O . GLY A 1 107 ? 6.822 -4.500 52.137 1.00 31.95 107 GLY A O 1
ATOM 863 N N . LYS A 1 108 ? 8.974 -5.167 52.104 1.00 31.34 108 LYS A N 1
ATOM 864 C CA . LYS A 1 108 ? 9.693 -3.939 51.672 1.00 31.34 108 LYS A CA 1
ATOM 865 C C . LYS A 1 108 ? 9.131 -3.300 50.386 1.00 31.34 108 LYS A C 1
ATOM 867 O O . LYS A 1 108 ? 8.868 -4.006 49.421 1.00 31.34 108 LYS A O 1
ATOM 872 N N . SER A 1 109 ? 9.012 -1.972 50.292 1.00 32.84 109 SER A N 1
ATOM 873 C CA . SER A 1 109 ? 9.960 -1.001 49.667 1.00 32.84 109 SER A CA 1
ATOM 874 C C . SER A 1 109 ? 9.081 0.051 48.945 1.00 32.84 109 SER A C 1
ATOM 876 O O . SER A 1 109 ? 7.953 -0.276 48.609 1.00 32.84 109 SER A O 1
ATOM 878 N N . SER A 1 110 ? 9.405 1.312 48.666 1.00 31.06 110 SER A N 1
ATOM 879 C CA . SER A 1 110 ? 10.600 2.156 48.687 1.00 31.06 110 SER A CA 1
ATOM 880 C C . SER A 1 110 ? 10.111 3.620 48.748 1.00 31.06 110 SER A C 1
ATOM 882 O O . SER A 1 110 ? 8.967 3.908 48.406 1.00 31.06 110 SER A O 1
ATOM 884 N N . ALA A 1 111 ? 10.986 4.515 49.199 1.00 36.34 111 ALA A N 1
ATOM 885 C CA . ALA A 1 111 ? 10.780 5.942 49.446 1.00 36.34 111 ALA A CA 1
ATOM 886 C C . ALA A 1 111 ? 10.576 6.797 48.166 1.00 36.34 111 ALA A C 1
ATOM 888 O O . ALA A 1 111 ? 10.423 6.251 47.076 1.00 36.34 111 ALA A O 1
ATOM 889 N N . HIS A 1 112 ? 10.698 8.127 48.341 1.00 26.80 112 HIS A N 1
ATOM 890 C CA . HIS A 1 112 ? 10.661 9.278 47.403 1.00 26.80 112 HIS A CA 1
ATOM 891 C C . HIS A 1 112 ? 9.285 9.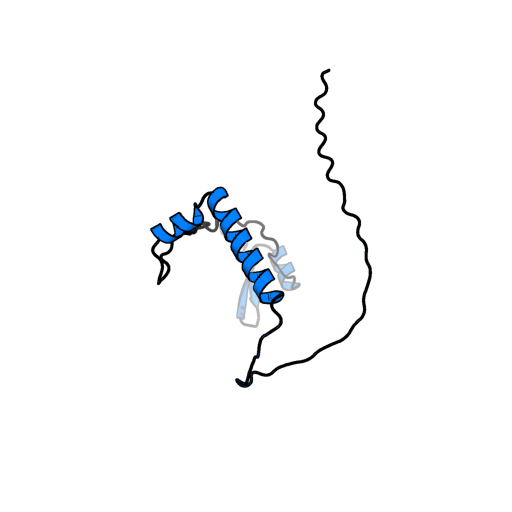975 47.358 1.00 26.80 112 HIS A C 1
ATOM 893 O O . HIS A 1 112 ? 8.301 9.366 46.977 1.00 26.80 112 HIS A O 1
ATOM 899 N N . GLY A 1 113 ? 9.093 11.249 47.711 1.00 30.91 113 GLY A N 1
ATOM 900 C CA . GLY A 1 113 ? 9.953 12.335 48.184 1.00 30.91 113 GLY A CA 1
ATOM 901 C C . GLY A 1 113 ? 9.058 13.561 48.468 1.00 30.91 113 GLY A C 1
ATOM 902 O O . GLY A 1 113 ? 7.965 13.672 47.918 1.00 30.91 113 GLY A O 1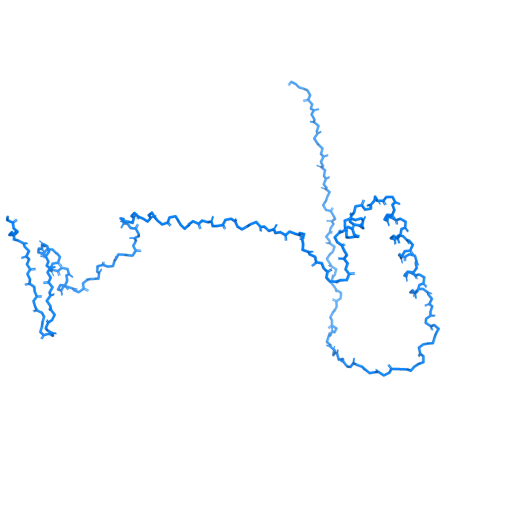
ATOM 903 N N . LYS A 1 114 ? 9.483 14.461 49.362 1.00 41.50 114 LYS A N 1
ATOM 904 C CA . LYS A 1 114 ? 8.781 15.724 49.669 1.00 41.50 114 LYS A CA 1
ATOM 905 C C . LYS A 1 114 ? 8.814 16.666 48.458 1.00 41.50 114 LYS A C 1
ATOM 907 O O . LYS A 1 114 ? 9.927 16.938 48.030 1.00 41.50 114 LYS A O 1
ATOM 912 N N . VAL A 1 115 ? 7.692 17.274 48.042 1.00 31.02 115 VAL A N 1
ATOM 913 C CA . VAL A 1 115 ? 7.654 18.695 47.618 1.00 31.02 115 VAL A CA 1
ATOM 914 C C . VAL A 1 115 ? 6.259 19.313 47.840 1.00 31.02 115 VAL A C 1
ATOM 916 O O . VAL A 1 115 ? 5.235 18.676 47.627 1.00 31.02 115 VAL A O 1
ATOM 919 N N . ALA A 1 116 ? 6.314 20.559 48.302 1.00 37.19 116 ALA A N 1
ATOM 920 C CA . ALA A 1 116 ? 5.329 21.591 48.605 1.00 37.19 116 ALA A CA 1
ATOM 921 C C . ALA A 1 116 ? 3.941 21.616 47.928 1.00 37.19 116 ALA A C 1
ATOM 923 O O . ALA A 1 116 ? 3.754 21.337 46.748 1.00 37.19 116 ALA A O 1
ATOM 924 N N . GLU A 1 117 ? 3.009 22.128 48.734 1.00 42.03 117 GLU A N 1
ATOM 925 C CA . GLU A 1 117 ? 1.729 22.754 48.404 1.00 42.03 117 GLU A CA 1
ATOM 926 C C . GLU A 1 117 ? 1.848 23.765 47.244 1.00 42.03 117 GLU A C 1
ATOM 928 O O . GLU A 1 117 ? 2.603 24.733 47.330 1.00 42.03 117 GLU A O 1
ATOM 933 N N . SER A 1 118 ? 1.059 23.587 46.178 1.00 37.25 118 SER A N 1
ATOM 934 C CA . SER A 1 118 ? 0.762 24.652 45.216 1.00 37.25 118 SER A CA 1
ATOM 935 C C . SER A 1 118 ? -0.750 24.813 45.062 1.00 37.25 118 SER A C 1
ATOM 937 O O . SER A 1 118 ? -1.479 23.946 44.579 1.00 37.25 118 SER A O 1
ATOM 939 N N . LYS A 1 119 ? -1.236 25.961 45.535 1.00 45.22 119 LYS A N 1
ATOM 940 C CA . LYS A 1 119 ? -2.604 26.430 45.346 1.00 45.22 119 LYS A CA 1
ATOM 941 C C . LYS A 1 119 ? -2.764 26.872 43.895 1.00 45.22 119 LYS A C 1
ATOM 943 O O . LYS A 1 119 ? -2.243 27.912 43.514 1.00 45.22 119 LYS A O 1
ATOM 948 N N . HIS A 1 120 ? -3.558 26.145 43.120 1.00 37.91 120 HIS A N 1
ATOM 949 C CA . HIS A 1 120 ? -4.263 26.727 41.984 1.00 37.91 120 HIS A CA 1
ATOM 950 C C . HIS A 1 120 ? -5.751 26.457 42.163 1.00 37.91 120 HIS A C 1
ATOM 952 O O . HIS A 1 120 ? -6.275 25.416 41.780 1.00 37.91 120 HIS A O 1
ATOM 958 N N . HIS A 1 121 ? -6.426 27.417 42.796 1.00 43.00 121 HIS A N 1
ATOM 959 C CA . HIS A 1 121 ? -7.865 27.573 42.653 1.00 43.00 121 HIS A CA 1
ATOM 960 C C . HIS A 1 121 ? -8.200 27.661 41.154 1.00 43.00 121 HIS A C 1
ATOM 962 O O . HIS A 1 121 ? -7.658 28.494 40.429 1.00 43.00 121 HIS A O 1
ATOM 968 N N . LEU A 1 122 ? -9.061 26.778 40.674 1.00 44.97 122 LEU A N 1
ATOM 969 C CA . LEU A 1 122 ? -9.782 26.983 39.428 1.00 44.97 122 LEU A CA 1
ATOM 970 C C . LEU A 1 122 ? -11.251 26.894 39.810 1.00 44.97 122 LEU A C 1
ATOM 972 O O . LEU A 1 122 ? -11.741 25.840 40.214 1.00 44.97 122 LEU A O 1
ATOM 976 N N . SER A 1 123 ? -11.906 28.049 39.785 1.00 47.88 123 SER A N 1
ATOM 977 C CA . SER A 1 123 ? -13.333 28.209 40.030 1.00 47.88 123 SER A CA 1
ATOM 978 C C . SER A 1 123 ? -14.128 27.268 39.113 1.00 47.88 123 SER A C 1
ATOM 980 O O . SER A 1 123 ? -13.788 27.168 37.930 1.00 47.88 123 SER A O 1
ATOM 982 N N . PRO A 1 124 ? -15.195 26.606 39.590 1.00 56.69 124 PRO A N 1
ATOM 983 C CA . PRO A 1 124 ? -16.066 25.831 38.716 1.00 56.69 124 PRO A CA 1
ATOM 984 C C . PRO A 1 124 ? -16.745 26.746 37.687 1.00 56.69 124 PRO A C 1
ATOM 986 O O . PRO A 1 124 ? -17.359 27.748 38.050 1.00 56.69 124 PRO A O 1
ATOM 989 N N . ILE A 1 125 ? -16.634 26.396 36.406 1.00 55.28 125 ILE A N 1
ATOM 990 C CA . ILE A 1 125 ? -17.350 27.050 35.305 1.00 55.28 125 ILE A CA 1
ATOM 991 C C . ILE A 1 125 ? -18.841 26.674 35.420 1.00 55.28 125 ILE A C 1
ATOM 993 O O . ILE A 1 125 ? -19.140 25.476 35.437 1.00 55.28 125 ILE A O 1
ATOM 997 N N . PRO A 1 126 ? -19.786 27.632 35.490 1.00 56.66 126 PRO A N 1
ATOM 998 C CA . PRO A 1 126 ? -21.213 27.320 35.497 1.00 56.66 126 PRO A CA 1
ATOM 999 C C . PRO A 1 126 ? -21.676 26.837 34.116 1.00 56.66 126 PRO A C 1
ATOM 1001 O O . PRO A 1 126 ? -21.430 27.492 33.105 1.00 56.66 126 PRO A O 1
ATOM 1004 N N . LEU A 1 127 ? -22.362 25.693 34.074 1.00 50.12 127 LEU A N 1
ATOM 1005 C CA . LEU A 1 127 ? -23.087 25.214 32.896 1.00 50.12 127 LEU A CA 1
ATOM 1006 C C . LEU A 1 127 ? -24.510 25.787 32.921 1.00 50.12 127 LEU A C 1
ATOM 1008 O O . LEU A 1 127 ? -25.416 25.142 33.448 1.00 50.12 127 LEU A O 1
ATOM 1012 N N . ASP A 1 128 ? -24.718 26.972 32.350 1.00 46.62 128 ASP A N 1
ATOM 1013 C CA . ASP A 1 128 ? -26.071 27.489 32.112 1.00 46.62 128 ASP A CA 1
ATOM 1014 C C . ASP A 1 128 ? -26.622 26.942 30.790 1.00 46.62 128 ASP A C 1
ATOM 1016 O O . ASP A 1 128 ? -26.451 27.503 29.708 1.00 46.62 128 ASP A O 1
ATOM 1020 N N . ASN A 1 129 ? -27.324 25.814 30.899 1.00 48.25 129 ASN A N 1
ATOM 1021 C CA . ASN A 1 129 ? -28.276 25.363 29.891 1.00 48.25 129 ASN A CA 1
ATOM 1022 C C . ASN A 1 129 ? -29.593 26.127 30.085 1.00 48.25 129 ASN A C 1
ATOM 1024 O O . ASN A 1 129 ? -30.456 25.706 30.852 1.00 48.25 129 ASN A O 1
ATOM 1028 N N . GLY A 1 130 ? -29.751 27.241 29.370 1.00 41.06 130 GLY A N 1
ATOM 1029 C CA . GLY A 1 130 ? -30.984 28.026 29.323 1.00 41.06 130 GLY A CA 1
ATOM 1030 C C . GLY A 1 130 ? -31.544 28.133 27.908 1.00 41.06 130 GLY A C 1
ATOM 1031 O O . GLY A 1 130 ? -31.529 29.210 27.321 1.00 41.06 130 GLY A O 1
ATOM 1032 N N . PHE A 1 131 ? -32.044 27.028 27.349 1.00 40.19 131 PHE A N 1
ATOM 1033 C CA . PHE A 1 131 ? -32.882 27.054 26.147 1.00 40.19 131 PHE A CA 1
ATOM 1034 C C . PHE A 1 131 ? -34.236 27.674 26.521 1.00 40.19 131 PHE A C 1
ATOM 1036 O O . PHE A 1 131 ? -35.118 26.992 27.039 1.00 40.19 131 PHE A O 1
ATOM 1043 N N . LYS A 1 132 ? -34.390 28.986 26.311 1.00 47.75 132 LYS A N 1
ATOM 1044 C CA . LYS A 1 132 ? -35.702 29.636 26.282 1.00 47.75 132 LYS A CA 1
ATOM 1045 C C . LYS A 1 132 ? -36.161 29.703 24.832 1.00 47.75 132 LYS A C 1
ATOM 1047 O O . LYS A 1 132 ? -35.678 30.522 24.059 1.00 47.75 132 LYS A O 1
ATOM 1052 N N . LEU A 1 133 ? -37.079 28.806 24.489 1.00 47.47 133 LEU A N 1
ATOM 1053 C CA . LEU A 1 133 ? -37.956 28.962 23.340 1.00 47.47 133 LEU A CA 1
ATOM 1054 C C . LEU A 1 133 ? -38.870 30.158 23.658 1.00 47.47 133 LEU A C 1
ATOM 1056 O O . LEU A 1 133 ? -39.618 30.105 24.634 1.00 47.47 133 LEU A O 1
ATOM 1060 N N . SER A 1 134 ? -38.745 31.252 22.912 1.00 45.62 134 SER A N 1
ATOM 1061 C CA . SER A 1 134 ? -39.682 32.375 22.959 1.00 45.62 134 SER A CA 1
ATOM 1062 C C . SER A 1 134 ? -40.308 32.535 21.584 1.00 45.62 134 SER A C 1
ATOM 1064 O O . SER A 1 134 ? -39.585 32.691 20.600 1.00 45.62 134 SER A O 1
ATOM 1066 N N . ASP A 1 135 ? -41.633 32.465 21.565 1.00 43.97 135 ASP A N 1
ATOM 1067 C CA . ASP A 1 135 ? -42.505 32.666 20.416 1.00 43.97 135 ASP A CA 1
ATOM 1068 C C . ASP A 1 135 ? -42.233 34.001 19.701 1.00 43.97 135 ASP A C 1
ATOM 1070 O O . ASP A 1 135 ? -42.156 35.051 20.348 1.00 43.97 135 ASP A O 1
ATOM 1074 N N . ALA A 1 136 ? -42.120 33.938 18.371 1.00 40.72 136 ALA A N 1
ATOM 1075 C CA . ALA A 1 136 ? -42.356 35.017 17.408 1.00 40.72 136 ALA A CA 1
ATOM 1076 C C . ALA A 1 136 ? -42.592 34.410 16.017 1.00 40.72 136 ALA A C 1
ATOM 1078 O O . ALA A 1 136 ? -41.774 33.551 15.610 1.00 40.72 136 ALA A O 1
#

Mean predicted aligned error: 21.03 Å

Organism: Aotus nancymaae (NCBI:txid37293)

Secondary structure (DSSP, 8-state):
-----EEEE-TTS-EEEESSHHHHHHHHTT------S-TT-------------------BTTB-HHHHHHHHT--HHHHHHHHHHHHHHHHHHHHS--------------------------PPPP----------

InterPro domains:
  IPR000988 Large ribosomal subunit protein eL24-related, N-terminal [PF01246] (7-35)
  IPR038630 Ribosomal protein L24e/L24 superfamily [G3DSA:2.30.170.20] (4-38)
  IPR056366 Large ribosomal subunit protein eL24 [PTHR10792] (7-99)

Sequence (136 aa):
DSWTRRCYARTEGKVFQFLNAKCESAFLSKRNPQRKHKKGQSEEVQKKRTRGAVKFQRAITGASLANIMAKRNQKPEVRKPQEEQAIRASKEHTNKPDRNISNGIVGKSSAHGKVAESKHHLSPIPLDNGFKLSDA

Foldseek 3Di:
DPPQWDWDADPVGDIDIDRHPVRVVCVVVVHDPDPPDPPPDPPPCPPPDDPDDDDPDDDDPPDGSVRVVVVVPDDVVVVVVVVVVVVVVVVVVVPPDDPDPDDDDDDDDDDDDDDDDDDDDDDDDDDDPDPDDDDD

Nearest PDB structures (foldseek):
  8k2c-assembly1_LW  TM=4.732E-01  e=5.670E-09  Homo sapiens
  6sgc-assembly1_W2  TM=4.277E-01  e=5.943E-07  Oryctolagus cuniculus
  7nwh-assembly1_W  TM=4.129E-01  e=1.004E-06  Oryctolagus cuniculus
  8euy-assembly1_u  TM=3.808E-01  e=4.977E-02  Schizosaccharomyces pombe
  8etj-assembly1_u  TM=3.531E-01  e=6.058E-02  Schizosaccharomyces pombe

pLDDT: mean 70.43, std 20.42, range [26.8, 94.44]

Solvent-accessible surface area (backbone atoms only — not comparable to full-atom values): 9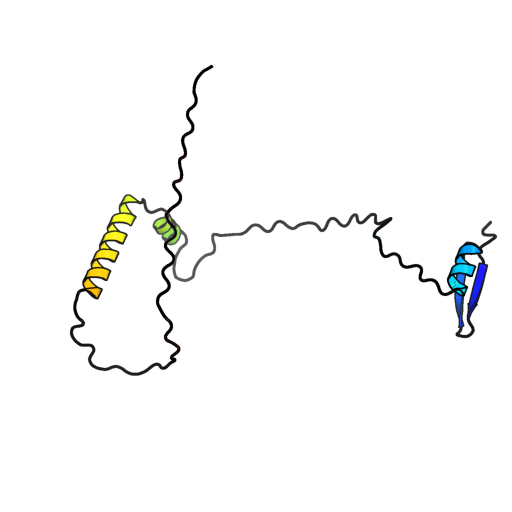799 Å² total; per-residue (Å²): 137,92,79,68,70,48,78,48,75,44,95,88,75,52,73,48,79,28,75,46,70,69,59,46,52,42,50,75,70,65,56,81,89,75,80,85,63,86,73,88,65,84,73,83,66,76,75,80,76,79,80,79,82,84,80,83,88,68,86,49,94,94,49,57,68,66,60,54,49,54,65,72,63,57,55,66,82,64,45,54,58,53,51,50,50,49,52,49,49,51,50,49,62,67,70,45,74,83,83,70,91,76,84,85,83,91,83,90,85,80,88,88,79,93,80,81,92,78,92,74,89,73,80,85,80,83,84,82,86,74,89,73,89,72,93,130